Protein AF-A0A7X7AM74-F1 (afdb_monomer_lite)

Radius of gyration: 12.56 Å; chains: 1; bounding box: 30×19×32 Å

Foldseek 3Di:
DAFEDEAPPDDPVNCVVVVHPYYDDHPVRSVVVVVVVVVVVVVVVVVVD

Structure (mmCIF, N/CA/C/O backbone):
data_AF-A0A7X7AM74-F1
#
_entry.id   AF-A0A7X7AM74-F1
#
loop_
_atom_site.group_PDB
_atom_site.id
_atom_site.type_symbol
_atom_site.label_atom_id
_atom_site.label_alt_id
_atom_site.label_comp_id
_atom_site.label_asym_id
_atom_site.label_entity_id
_atom_site.label_seq_id
_atom_site.pdbx_PDB_ins_code
_atom_site.Cartn_x
_atom_site.Cartn_y
_atom_site.Cartn_z
_atom_site.occupancy
_atom_site.B_iso_or_equiv
_atom_site.auth_seq_id
_atom_site.auth_comp_id
_atom_site.auth_asym_id
_atom_site.auth_atom_id
_atom_site.pdbx_PDB_model_num
ATOM 1 N N . ILE A 1 1 ? -9.232 -5.300 3.936 1.00 83.56 1 ILE A N 1
ATOM 2 C CA . ILE A 1 1 ? -7.760 -5.138 3.848 1.00 83.56 1 ILE A CA 1
ATOM 3 C C . ILE A 1 1 ? -7.499 -4.408 2.541 1.00 83.56 1 ILE A C 1
ATOM 5 O O . ILE A 1 1 ? -8.221 -4.698 1.598 1.00 83.56 1 ILE A O 1
ATOM 9 N N . LYS A 1 2 ? -6.602 -3.418 2.525 1.00 89.31 2 LYS A N 1
ATOM 10 C CA . LYS A 1 2 ? -6.274 -2.630 1.329 1.00 89.31 2 LYS A CA 1
ATOM 11 C C . LYS A 1 2 ? -4.838 -2.933 0.918 1.00 89.31 2 LYS A C 1
ATOM 13 O O . LYS A 1 2 ? -3.980 -2.990 1.799 1.00 89.31 2 LYS A O 1
ATOM 18 N N . ILE A 1 3 ? -4.602 -3.175 -0.367 1.00 92.25 3 ILE A N 1
ATOM 19 C CA . ILE A 1 3 ? -3.285 -3.527 -0.911 1.00 92.25 3 ILE A CA 1
ATOM 20 C C . ILE A 1 3 ? -2.726 -2.323 -1.661 1.00 92.25 3 ILE A C 1
ATOM 22 O O . ILE A 1 3 ? -3.326 -1.856 -2.621 1.00 92.25 3 ILE A O 1
ATOM 26 N N . ILE A 1 4 ? -1.572 -1.825 -1.224 1.00 93.44 4 ILE A N 1
ATOM 27 C CA . ILE A 1 4 ? -0.865 -0.712 -1.863 1.00 93.44 4 ILE A CA 1
ATOM 28 C C . ILE A 1 4 ? 0.523 -1.211 -2.260 1.00 93.44 4 ILE A C 1
ATOM 30 O O . ILE A 1 4 ? 1.215 -1.815 -1.439 1.00 93.44 4 ILE A O 1
ATOM 34 N N . VAL A 1 5 ? 0.922 -0.974 -3.508 1.00 92.06 5 VAL A N 1
ATOM 35 C CA . VAL A 1 5 ? 2.213 -1.409 -4.060 1.00 92.06 5 VAL A CA 1
ATOM 36 C C . VAL A 1 5 ? 3.043 -0.221 -4.538 1.00 92.06 5 VAL A C 1
ATOM 38 O O . VAL A 1 5 ? 2.514 0.734 -5.096 1.00 92.06 5 VAL A O 1
ATOM 41 N N . GLY A 1 6 ? 4.359 -0.263 -4.350 1.00 92.44 6 GLY A N 1
ATOM 42 C CA . GLY A 1 6 ? 5.257 0.767 -4.872 1.00 92.44 6 GLY A CA 1
ATOM 43 C C . GLY A 1 6 ? 6.729 0.420 -4.693 1.00 92.44 6 GLY A C 1
ATOM 44 O O . GLY A 1 6 ? 7.065 -0.494 -3.938 1.00 92.44 6 GLY A O 1
ATOM 45 N N . GLY A 1 7 ? 7.597 1.137 -5.412 1.00 88.19 7 GLY A N 1
ATOM 46 C CA . GLY A 1 7 ? 9.033 0.844 -5.499 1.00 88.19 7 GLY A CA 1
ATOM 47 C C . GLY A 1 7 ? 9.438 0.312 -6.868 1.00 88.19 7 GLY A C 1
ATOM 48 O O . GLY A 1 7 ? 8.796 -0.591 -7.386 1.00 88.19 7 GLY A O 1
ATOM 49 N N . ALA A 1 8 ? 10.533 0.809 -7.448 1.00 83.44 8 ALA A N 1
ATOM 50 C CA . ALA A 1 8 ? 11.117 0.180 -8.634 1.00 83.44 8 ALA A CA 1
ATOM 51 C C . ALA A 1 8 ? 11.520 -1.273 -8.298 1.00 83.44 8 ALA A C 1
ATOM 53 O O . ALA A 1 8 ? 12.169 -1.482 -7.269 1.00 83.44 8 ALA A O 1
ATOM 54 N N . PRO A 1 9 ? 11.154 -2.286 -9.108 1.00 87.81 9 PRO A N 1
ATOM 55 C CA . PRO A 1 9 ? 10.692 -2.230 -10.503 1.00 87.81 9 PRO A CA 1
ATOM 56 C C . PRO A 1 9 ? 9.160 -2.2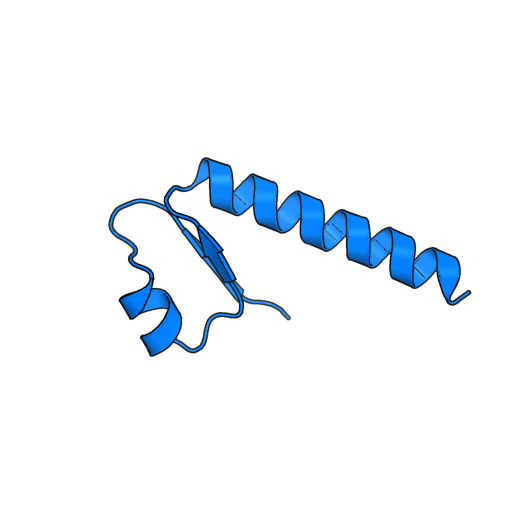92 -10.704 1.00 87.81 9 PRO A C 1
ATOM 58 O O . PRO A 1 9 ? 8.699 -2.578 -11.809 1.00 87.81 9 PRO A O 1
ATOM 61 N N . VAL A 1 10 ? 8.357 -2.082 -9.661 1.00 88.19 10 VAL A N 1
ATOM 62 C CA . VAL A 1 10 ? 6.891 -2.138 -9.734 1.00 88.19 10 VAL A CA 1
ATOM 63 C C . VAL A 1 10 ? 6.357 -0.976 -10.568 1.00 88.19 10 VAL A C 1
ATOM 65 O O . VAL A 1 10 ? 6.738 0.175 -10.374 1.00 88.19 10 VAL A O 1
ATOM 68 N N . THR A 1 11 ? 5.444 -1.283 -11.487 1.00 91.56 11 THR A N 1
ATOM 69 C CA . THR A 1 11 ? 4.774 -0.300 -12.342 1.00 91.56 11 THR A CA 1
ATOM 70 C C . THR A 1 11 ? 3.290 -0.206 -12.008 1.00 91.56 11 THR A C 1
ATOM 72 O O . THR A 1 11 ? 2.694 -1.111 -11.416 1.00 91.56 11 THR A O 1
ATOM 75 N N . TYR A 1 12 ? 2.665 0.882 -12.450 1.00 90.19 12 TYR A N 1
ATOM 76 C CA . TYR A 1 12 ? 1.217 1.042 -12.364 1.00 90.19 12 TYR A CA 1
ATOM 77 C C . TYR A 1 12 ? 0.454 -0.073 -13.105 1.00 90.19 12 TYR A C 1
ATOM 79 O O . TYR A 1 12 ? -0.601 -0.512 -12.655 1.00 90.19 12 TYR A O 1
ATOM 87 N N . ASP A 1 13 ? 1.011 -0.577 -14.208 1.00 93.31 13 ASP A N 1
ATOM 88 C CA . ASP A 1 13 ? 0.432 -1.693 -14.962 1.00 93.31 13 ASP A CA 1
ATOM 89 C C . ASP A 1 13 ? 0.404 -2.984 -14.136 1.00 93.31 13 ASP A C 1
ATOM 91 O O . ASP A 1 13 ? -0.617 -3.666 -14.069 1.00 93.31 13 ASP A O 1
ATOM 95 N N . TYR A 1 14 ? 1.493 -3.273 -13.415 1.00 92.06 14 TYR A N 1
ATOM 96 C CA . TYR A 1 14 ? 1.526 -4.399 -12.485 1.00 92.06 14 TYR A CA 1
ATOM 97 C C . TYR A 1 14 ? 0.494 -4.234 -11.364 1.00 92.06 14 TYR A C 1
ATOM 99 O O . TYR A 1 14 ? -0.236 -5.178 -11.073 1.00 92.06 14 TYR A O 1
ATOM 107 N N . CYS A 1 15 ? 0.378 -3.031 -10.786 1.00 93.06 15 CYS A N 1
ATOM 108 C CA . CYS A 1 15 ? -0.649 -2.716 -9.788 1.00 93.06 15 CYS A CA 1
ATOM 109 C C . CYS A 1 15 ? -2.062 -3.032 -10.300 1.00 93.06 15 CYS A C 1
ATOM 111 O O . CYS A 1 15 ? -2.847 -3.655 -9.585 1.00 93.06 15 CYS A O 1
ATOM 113 N N . LYS A 1 16 ? -2.377 -2.647 -11.544 1.00 93.69 16 LYS A N 1
ATOM 114 C CA . LYS A 1 16 ? -3.655 -2.985 -12.186 1.00 93.69 16 LYS A CA 1
ATOM 115 C C . LYS A 1 16 ? -3.822 -4.482 -12.414 1.00 93.69 16 LYS A C 1
ATOM 117 O O . LYS A 1 16 ? -4.911 -5.002 -12.208 1.00 93.69 16 LYS A O 1
ATOM 122 N N . SER A 1 17 ? -2.763 -5.178 -12.821 1.00 96.06 17 SER A N 1
ATOM 123 C CA . SER A 1 17 ? -2.823 -6.616 -13.096 1.00 96.06 17 SER A CA 1
ATOM 124 C C . SER A 1 17 ? -3.154 -7.455 -11.859 1.00 96.06 17 SER A C 1
ATOM 126 O O . SER A 1 17 ? -3.687 -8.551 -12.016 1.00 96.06 17 SER A O 1
ATOM 128 N N . ILE A 1 18 ? -2.817 -6.977 -10.659 1.00 93.75 18 ILE A N 1
ATOM 129 C CA . ILE A 1 18 ? -3.076 -7.680 -9.392 1.00 93.75 18 ILE A CA 1
ATOM 130 C C . ILE A 1 18 ? -4.302 -7.148 -8.635 1.00 93.75 18 ILE A C 1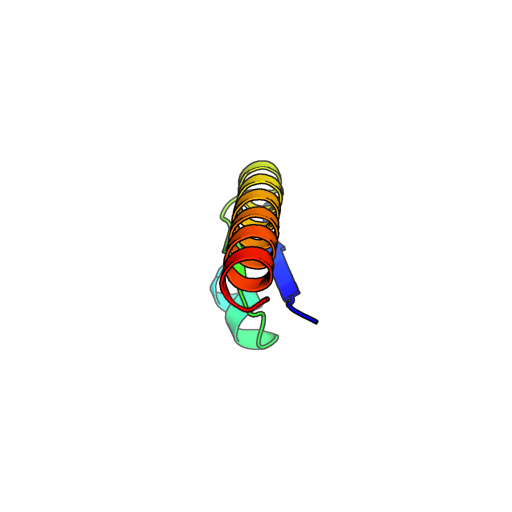
ATOM 132 O O . ILE A 1 18 ? -4.543 -7.592 -7.516 1.00 93.75 18 ILE A O 1
ATOM 136 N N . ASP A 1 19 ? -5.039 -6.192 -9.213 1.00 93.94 19 ASP A N 1
ATOM 137 C CA . ASP A 1 19 ? -6.171 -5.502 -8.573 1.00 93.94 19 ASP A CA 1
ATOM 138 C C . ASP A 1 19 ? -5.803 -4.856 -7.218 1.00 93.94 19 ASP A C 1
ATOM 140 O O . ASP A 1 19 ? -6.535 -4.934 -6.233 1.00 93.94 19 ASP A O 1
ATOM 144 N N . ALA A 1 20 ? -4.622 -4.232 -7.141 1.00 93.19 20 ALA A N 1
ATOM 145 C CA . ALA A 1 20 ? -4.222 -3.498 -5.943 1.00 93.19 20 ALA A CA 1
ATOM 146 C C . ALA A 1 20 ? -4.985 -2.166 -5.828 1.00 93.19 20 ALA A C 1
ATOM 148 O O . ALA A 1 20 ? -5.230 -1.470 -6.814 1.00 93.19 20 ALA A O 1
ATOM 149 N N . ASP A 1 21 ? -5.322 -1.785 -4.595 1.00 93.19 21 ASP A N 1
ATOM 150 C CA . ASP A 1 21 ? -6.087 -0.578 -4.272 1.00 93.19 21 ASP A CA 1
ATOM 151 C C . ASP A 1 21 ? -5.277 0.721 -4.431 1.00 93.19 21 ASP A C 1
ATOM 153 O O . ASP A 1 21 ? -5.860 1.807 -4.462 1.00 93.19 21 ASP A O 1
ATOM 157 N N . GLY A 1 22 ? -3.944 0.641 -4.493 1.00 91.19 22 GLY A N 1
ATOM 158 C CA . GLY A 1 22 ? -3.091 1.818 -4.621 1.00 91.19 22 GLY A CA 1
ATOM 159 C C . GLY A 1 22 ? -1.700 1.528 -5.172 1.00 91.19 22 GLY A C 1
ATOM 160 O O . GLY A 1 22 ? -1.136 0.453 -4.971 1.00 91.19 22 GLY A O 1
ATOM 161 N N . TYR A 1 23 ? -1.140 2.533 -5.842 1.00 93.94 23 TYR A N 1
ATOM 162 C CA . TYR A 1 23 ? 0.191 2.503 -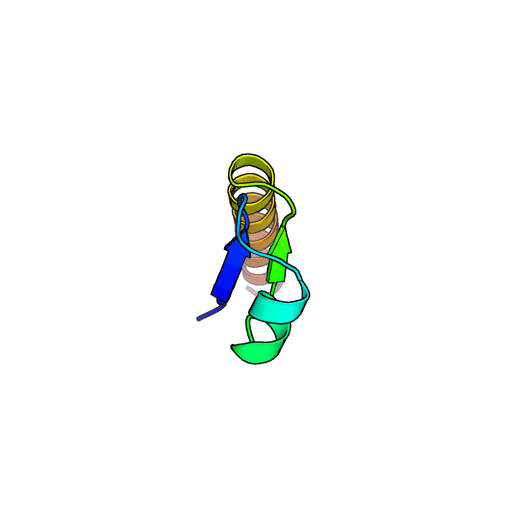6.440 1.00 93.94 23 TYR A CA 1
ATOM 163 C C . TYR A 1 23 ? 1.004 3.731 -6.028 1.00 93.94 23 TYR A C 1
ATOM 165 O O . TYR A 1 23 ? 0.475 4.843 -6.012 1.00 93.94 23 TYR A O 1
ATOM 173 N N . ALA A 1 24 ? 2.300 3.543 -5.790 1.00 93.81 24 ALA A N 1
ATOM 174 C CA . ALA A 1 24 ? 3.270 4.623 -5.658 1.00 93.81 24 ALA A CA 1
ATOM 175 C C . ALA A 1 24 ? 4.521 4.355 -6.508 1.00 93.81 24 ALA A C 1
ATOM 177 O O . ALA A 1 24 ? 4.928 3.211 -6.701 1.00 93.81 24 ALA A O 1
ATOM 178 N N . ALA A 1 25 ? 5.146 5.424 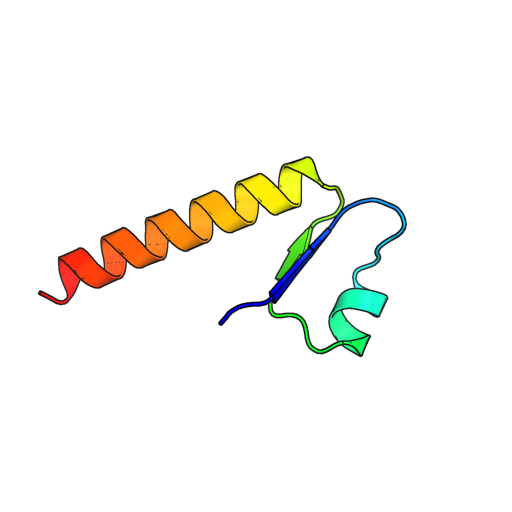-7.009 1.00 89.25 25 ALA A N 1
ATOM 179 C CA . ALA A 1 25 ? 6.301 5.326 -7.906 1.00 89.25 25 ALA A CA 1
ATOM 180 C C . ALA A 1 25 ? 7.561 4.756 -7.229 1.00 89.25 25 ALA A C 1
ATOM 182 O O . ALA A 1 25 ? 8.388 4.123 -7.882 1.00 89.25 25 ALA A O 1
ATOM 183 N N . ASP A 1 26 ? 7.698 4.946 -5.918 1.00 91.44 26 ASP A N 1
ATOM 184 C CA . ASP A 1 26 ? 8.822 4.472 -5.120 1.00 91.44 26 ASP A CA 1
ATOM 185 C C . ASP A 1 26 ? 8.358 3.936 -3.751 1.00 91.44 26 ASP A C 1
ATOM 187 O O . ASP A 1 26 ? 7.202 4.099 -3.352 1.00 91.44 26 ASP A O 1
ATOM 191 N N . ALA A 1 27 ? 9.264 3.259 -3.041 1.00 90.94 27 ALA A N 1
ATOM 192 C CA . ALA A 1 27 ? 8.952 2.610 -1.770 1.00 90.94 27 ALA A CA 1
ATOM 193 C C . ALA A 1 27 ? 8.671 3.614 -0.635 1.00 90.94 27 ALA A C 1
ATOM 195 O O . ALA A 1 27 ? 7.852 3.327 0.237 1.00 90.94 27 ALA A O 1
ATOM 196 N N . GLY A 1 28 ? 9.318 4.785 -0.651 1.00 92.94 28 GLY A N 1
ATOM 197 C CA . GLY A 1 28 ? 9.086 5.841 0.335 1.00 92.94 28 GLY A CA 1
ATOM 198 C C . GLY A 1 28 ? 7.698 6.446 0.162 1.00 92.94 28 GLY A C 1
ATOM 199 O O . GLY A 1 28 ? 6.905 6.457 1.103 1.00 92.94 28 GLY A O 1
ATOM 200 N N . SER A 1 29 ? 7.355 6.804 -1.075 1.00 93.12 29 SER A N 1
ATOM 201 C CA . SER A 1 29 ? 6.024 7.300 -1.433 1.00 93.12 29 SER A CA 1
ATOM 202 C C . SER A 1 29 ? 4.915 6.296 -1.098 1.00 93.12 29 SER A C 1
ATOM 204 O O . SER A 1 29 ? 3.822 6.698 -0.702 1.00 93.12 29 SER A O 1
ATOM 206 N N . ALA A 1 30 ? 5.173 4.986 -1.218 1.00 93.00 30 ALA A N 1
ATOM 207 C CA . ALA A 1 30 ? 4.212 3.954 -0.824 1.00 93.00 30 ALA A CA 1
ATOM 208 C C . ALA A 1 30 ? 3.927 3.984 0.686 1.00 93.00 30 ALA A C 1
ATOM 210 O O . ALA A 1 30 ? 2.767 3.927 1.095 1.00 93.00 30 ALA A O 1
ATOM 211 N N . ALA A 1 31 ? 4.973 4.108 1.509 1.00 94.19 31 ALA A N 1
ATOM 212 C CA . ALA A 1 31 ? 4.835 4.209 2.959 1.00 94.19 31 ALA A CA 1
ATOM 213 C C . ALA A 1 31 ? 4.094 5.492 3.373 1.00 94.19 31 ALA A C 1
ATOM 215 O O . ALA A 1 31 ? 3.170 5.423 4.184 1.00 94.19 31 ALA A O 1
ATOM 216 N N . GLU A 1 32 ? 4.427 6.636 2.765 1.00 94.81 32 GLU A N 1
ATOM 217 C CA . GLU A 1 32 ? 3.724 7.904 3.010 1.00 94.81 32 GLU A CA 1
ATOM 218 C C . GLU A 1 32 ? 2.239 7.836 2.625 1.00 94.81 32 GLU A C 1
ATOM 220 O O . GLU A 1 32 ? 1.381 8.380 3.324 1.00 94.81 32 GLU A O 1
ATOM 225 N N . LEU A 1 33 ? 1.909 7.155 1.522 1.00 93.00 33 LEU A N 1
ATOM 226 C CA . LEU A 1 33 ? 0.524 6.967 1.091 1.00 93.00 33 LEU A CA 1
ATOM 227 C C . LEU A 1 33 ? -0.258 6.128 2.107 1.00 93.00 33 LEU A C 1
ATOM 229 O O . LEU A 1 33 ? -1.369 6.499 2.486 1.00 93.00 33 LEU A O 1
ATOM 233 N N . VAL A 1 34 ? 0.333 5.033 2.595 1.00 94.88 34 VAL A N 1
ATOM 234 C CA . VAL A 1 34 ? -0.278 4.196 3.638 1.00 94.88 34 VAL A CA 1
ATOM 235 C C . VAL A 1 34 ? -0.494 4.995 4.922 1.00 94.88 34 VAL A C 1
ATOM 237 O O . VAL A 1 34 ? -1.567 4.897 5.517 1.00 94.88 34 VAL A O 1
ATOM 240 N N . GLU A 1 35 ? 0.486 5.798 5.340 1.00 94.69 35 GLU A N 1
ATOM 241 C CA . GLU A 1 35 ? 0.374 6.629 6.541 1.00 94.69 35 GLU A CA 1
ATOM 242 C C . GLU A 1 35 ? -0.813 7.597 6.446 1.00 94.69 35 GLU A C 1
ATOM 244 O O . GLU A 1 35 ? -1.651 7.631 7.353 1.00 94.69 35 GLU A O 1
ATOM 249 N N . LYS A 1 36 ? -0.950 8.297 5.312 1.00 94.31 36 LYS A N 1
ATOM 250 C CA . LYS A 1 36 ? -2.086 9.191 5.038 1.00 94.31 36 LYS A CA 1
ATOM 251 C C . LYS A 1 36 ? -3.416 8.444 5.076 1.00 94.31 36 LYS A C 1
ATOM 253 O O . LYS A 1 36 ? -4.315 8.850 5.808 1.00 94.31 36 LYS A O 1
ATOM 258 N N . CYS A 1 37 ? -3.520 7.307 4.385 1.00 92.94 37 CYS A N 1
ATOM 259 C CA . CYS A 1 37 ? -4.745 6.506 4.385 1.00 92.94 37 CYS A CA 1
ATOM 260 C C . CYS A 1 37 ? -5.127 6.025 5.793 1.00 92.94 37 CYS A C 1
ATOM 262 O O . CYS A 1 37 ? -6.302 6.019 6.158 1.00 92.94 37 CYS A O 1
ATOM 264 N N . VAL A 1 38 ? -4.153 5.607 6.607 1.00 94.06 38 VAL A N 1
ATOM 265 C CA . VAL A 1 38 ? -4.411 5.182 7.990 1.00 94.06 38 VAL A CA 1
ATOM 266 C C . VAL A 1 38 ? -4.868 6.360 8.846 1.00 94.06 38 VAL A C 1
ATOM 268 O O . VAL A 1 38 ? -5.760 6.184 9.679 1.00 94.06 38 VAL A O 1
ATOM 271 N N . GLN A 1 39 ? -4.288 7.542 8.652 1.00 94.38 39 GLN A N 1
ATOM 272 C CA . GLN A 1 39 ? -4.686 8.745 9.372 1.00 94.38 39 GLN A CA 1
ATOM 273 C C . GLN A 1 39 ? -6.121 9.156 9.026 1.00 94.38 39 GLN A C 1
ATOM 275 O O . GLN A 1 39 ? -6.941 9.286 9.935 1.00 94.38 39 GLN A O 1
ATOM 280 N N . GLU A 1 40 ? -6.467 9.223 7.741 1.00 93.25 40 GLU A N 1
ATOM 281 C CA . GLU A 1 40 ? -7.837 9.506 7.294 1.00 93.25 40 GLU A CA 1
ATOM 282 C C . GLU A 1 40 ? -8.830 8.471 7.843 1.00 93.25 40 GLU A C 1
ATOM 284 O O . GLU A 1 40 ? -9.918 8.814 8.303 1.00 93.25 40 GLU A O 1
ATOM 289 N N . LEU A 1 41 ? -8.456 7.1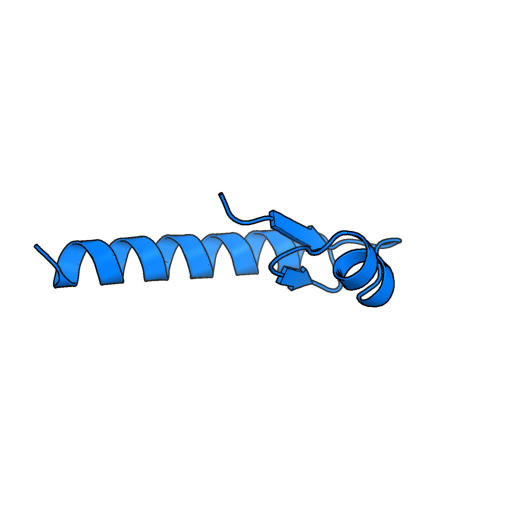85 7.876 1.00 90.75 41 LEU A N 1
ATOM 290 C CA . LEU A 1 41 ? -9.292 6.139 8.471 1.00 90.75 41 LEU A CA 1
ATOM 291 C C . LEU A 1 41 ? -9.511 6.337 9.975 1.00 90.75 41 LEU A C 1
ATOM 293 O O . LEU A 1 41 ? -10.585 5.993 10.473 1.00 90.75 41 LEU A O 1
ATOM 297 N N . LYS A 1 42 ? -8.520 6.848 10.714 1.00 91.56 42 LYS A N 1
ATOM 298 C CA . LYS A 1 42 ? -8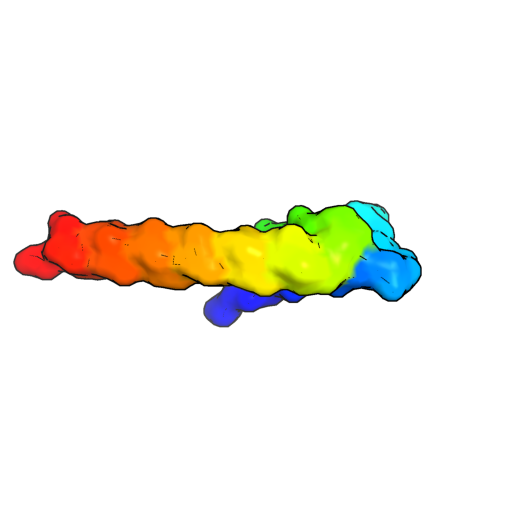.682 7.176 12.138 1.00 91.56 42 LYS A CA 1
ATOM 299 C C . LYS A 1 42 ? -9.644 8.344 12.315 1.00 91.56 42 LYS A C 1
ATOM 301 O O . LYS A 1 42 ? -10.545 8.245 13.143 1.00 91.56 42 LYS A O 1
ATOM 306 N N . GLU A 1 43 ? -9.496 9.395 11.518 1.00 91.31 43 GLU A N 1
ATOM 307 C CA . GLU A 1 43 ? -10.357 10.582 11.571 1.00 91.31 43 GLU A CA 1
ATOM 308 C C . GLU A 1 43 ? -11.804 10.248 11.187 1.00 91.31 43 GLU A C 1
ATOM 310 O O . GLU A 1 43 ? -12.736 10.597 11.910 1.00 91.31 43 GLU A O 1
ATOM 315 N N . LEU A 1 44 ? -12.007 9.464 10.124 1.00 88.38 44 LEU A N 1
ATOM 316 C CA . LEU A 1 44 ? -13.329 8.985 9.706 1.00 88.38 44 LEU A CA 1
ATOM 317 C C . LEU A 1 44 ? -13.992 8.083 10.750 1.00 88.38 44 LEU A C 1
ATOM 319 O O . LEU A 1 44 ? -15.217 8.085 10.871 1.00 88.38 44 LEU A O 1
ATOM 323 N N . LYS A 1 45 ? -13.208 7.290 11.488 1.00 87.44 45 LYS A N 1
ATOM 324 C CA . LYS A 1 45 ? -13.726 6.484 12.600 1.00 87.44 45 LYS A CA 1
ATOM 325 C C . LYS A 1 45 ? -14.091 7.355 13.795 1.00 87.44 45 LYS A C 1
ATOM 327 O O . LYS A 1 45 ? -15.145 7.131 14.368 1.00 87.44 45 LYS A O 1
ATOM 332 N N . ALA A 1 46 ? -13.269 8.346 14.135 1.00 85.50 46 ALA A N 1
ATOM 333 C CA . ALA A 1 46 ? -13.543 9.274 15.230 1.00 85.50 46 ALA A CA 1
ATOM 334 C C . ALA A 1 46 ? -14.782 10.147 14.966 1.00 85.50 46 ALA A C 1
ATOM 336 O O . ALA A 1 46 ? -15.529 10.427 15.891 1.00 85.50 46 ALA A O 1
ATOM 337 N N . ALA A 1 47 ? -15.031 10.530 13.710 1.00 80.44 47 ALA A N 1
ATOM 338 C CA . ALA A 1 47 ? -16.194 11.330 13.318 1.00 80.44 47 ALA A CA 1
ATOM 339 C C . ALA A 1 47 ? -17.511 10.534 13.207 1.00 80.44 47 ALA A C 1
ATOM 341 O O . ALA A 1 47 ? -18.577 11.130 13.071 1.00 80.44 47 ALA A O 1
ATOM 342 N N . LYS A 1 48 ? -17.449 9.196 13.202 1.00 72.06 48 LYS A N 1
ATOM 343 C CA . LYS A 1 48 ? -18.619 8.301 13.123 1.00 72.06 48 LYS A CA 1
ATOM 344 C C . LYS A 1 48 ? -19.001 7.672 14.470 1.00 72.06 48 LYS A C 1
ATOM 346 O O . LYS A 1 48 ? -19.895 6.826 14.489 1.00 72.06 48 LYS A O 1
ATOM 351 N N . VAL A 1 49 ? -18.316 8.049 15.550 1.00 57.59 49 VAL A N 1
ATOM 352 C CA . VAL A 1 49 ? -18.612 7.671 16.944 1.00 57.59 49 VAL A CA 1
ATOM 353 C C . VAL A 1 49 ? -19.292 8.848 17.625 1.00 57.59 49 VAL A C 1
ATOM 355 O O . VAL A 1 49 ? -20.275 8.591 18.350 1.00 57.59 49 VAL A O 1
#

Sequence (49 aa):
IKIIVGGAPVTYDYCKSIDADGYAADAGSAAELVEKCVQELKELKAAKV

pLDDT: mean 90.41, std 6.34, range [57.59, 96.06]

Secondary structure (DSSP, 8-state):
---EEESTT--HHHHHHTT-SEEESSHHHHHHHHHHHHHHHHHHHHTT-